Protein AF-A0A3B9ZXU2-F1 (afdb_monomer_lite)

Radius of gyration: 10.89 Å; chains: 1; bounding box: 30×19×21 Å

Secondary structure (DSSP, 8-state):
--HHHHHHHHHH---HHHHHHHHHHIIIIISSS-GGGS-HHHHHHHHHHHHHHHHHHHHTTSSPPP-

Foldseek 3Di:
DDPLLVLLCVLAVADSVVSVQLLVCLCVPPPVHDPPVDDSVRSSVSSNVSSVVVVVCVVVVNDPDGD

Sequence (67 aa):
MNFYQDLIVKATGANITDAGYIEDIMRNDIFHSTLDWQSRAQLMRAAKDAAGLLVEYHEAGLFPPLS

pLDDT: mean 93.92, std 6.22, range [62.5, 98.44]

Structure (mmCIF, N/CA/C/O backbone):
data_AF-A0A3B9ZXU2-F1
#
_entry.id   AF-A0A3B9ZXU2-F1
#
loop_
_atom_site.group_PDB
_atom_site.id
_atom_site.type_symbol
_atom_site.label_atom_id
_atom_site.label_alt_id
_atom_site.label_comp_id
_atom_site.label_asym_id
_atom_site.label_entity_id
_atom_site.label_seq_id
_atom_site.pdbx_PDB_ins_code
_atom_site.Cartn_x
_atom_site.Cartn_y
_atom_site.Cartn_z
_atom_site.occupancy
_atom_site.B_iso_or_equiv
_atom_site.auth_seq_id
_atom_site.auth_comp_id
_atom_site.auth_asym_id
_atom_site.auth_atom_id
_atom_site.pdbx_PDB_model_num
ATOM 1 N N . MET A 1 1 ? 5.848 -5.478 12.970 1.00 62.50 1 MET A N 1
ATOM 2 C CA . MET A 1 1 ? 6.134 -4.461 11.943 1.00 62.50 1 MET A CA 1
ATOM 3 C C . MET A 1 1 ? 7.246 -4.986 11.051 1.00 62.50 1 MET A C 1
ATOM 5 O O . MET A 1 1 ? 8.332 -5.252 11.560 1.00 62.50 1 MET A O 1
ATOM 9 N N . ASN A 1 2 ? 6.946 -5.237 9.776 1.00 86.06 2 ASN A N 1
ATOM 10 C CA . ASN A 1 2 ? 7.927 -5.679 8.779 1.00 86.06 2 ASN A CA 1
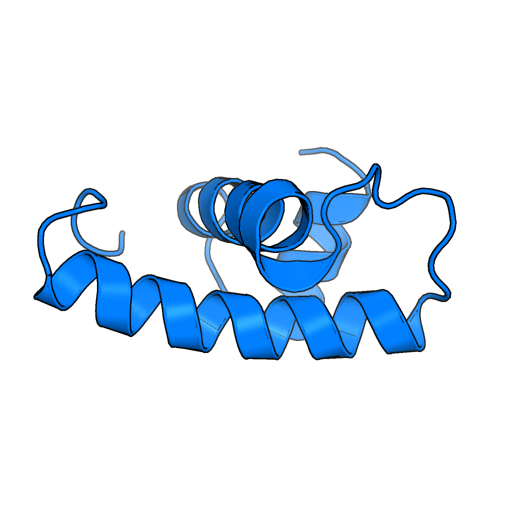ATOM 11 C C . ASN A 1 2 ? 8.516 -4.461 8.020 1.00 86.06 2 ASN A C 1
ATOM 13 O O . ASN A 1 2 ? 8.077 -3.328 8.226 1.00 86.06 2 ASN A O 1
ATOM 17 N N . PHE A 1 3 ? 9.516 -4.684 7.159 1.00 92.38 3 PHE A N 1
ATOM 18 C CA . PHE A 1 3 ? 10.139 -3.621 6.353 1.00 92.38 3 PHE A CA 1
ATOM 19 C C . PHE A 1 3 ? 9.128 -2.856 5.478 1.00 92.38 3 PHE A C 1
ATOM 21 O O . PHE A 1 3 ? 9.200 -1.631 5.378 1.00 92.38 3 PHE A O 1
ATOM 28 N N . TYR A 1 4 ? 8.175 -3.563 4.867 1.00 95.06 4 TYR A N 1
ATOM 29 C CA . TYR A 1 4 ? 7.181 -2.972 3.974 1.00 9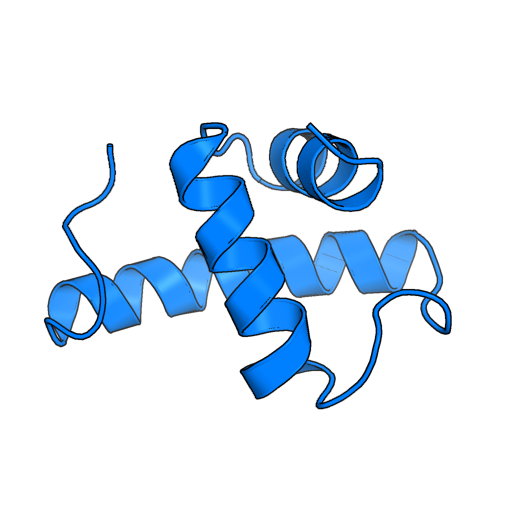5.06 4 TYR A CA 1
ATOM 30 C C . TYR A 1 4 ? 6.185 -2.090 4.728 1.00 95.06 4 TYR A C 1
ATOM 32 O O . TYR A 1 4 ? 5.939 -0.971 4.298 1.00 95.06 4 TYR A O 1
ATOM 40 N N . GLN A 1 5 ? 5.696 -2.526 5.888 1.00 94.88 5 GLN A N 1
ATOM 41 C CA . GLN A 1 5 ? 4.799 -1.750 6.748 1.00 94.88 5 GLN A CA 1
ATOM 42 C C . GLN A 1 5 ? 5.458 -0.462 7.235 1.00 94.88 5 GLN A C 1
ATOM 44 O O . GLN A 1 5 ? 4.835 0.591 7.184 1.00 94.88 5 GLN A O 1
ATOM 49 N N . ASP A 1 6 ? 6.731 -0.504 7.639 1.00 96.12 6 ASP A N 1
ATOM 50 C CA . ASP A 1 6 ? 7.465 0.713 8.012 1.00 96.12 6 ASP A CA 1
ATOM 51 C C . ASP A 1 6 ? 7.604 1.686 6.824 1.00 96.12 6 ASP A C 1
ATOM 53 O O . ASP A 1 6 ? 7.399 2.894 6.971 1.00 96.12 6 ASP A O 1
ATOM 57 N N . LEU A 1 7 ? 7.889 1.171 5.622 1.00 96.56 7 LEU A N 1
ATOM 58 C CA . LEU A 1 7 ? 7.930 1.981 4.402 1.00 96.56 7 LEU A CA 1
ATOM 59 C C . LEU A 1 7 ? 6.559 2.589 4.083 1.00 96.56 7 LEU A C 1
ATOM 61 O O . LEU A 1 7 ? 6.488 3.772 3.747 1.00 96.56 7 LEU A O 1
ATOM 65 N N . ILE A 1 8 ? 5.492 1.801 4.200 1.00 97.94 8 ILE A N 1
ATOM 66 C CA . ILE A 1 8 ? 4.110 2.215 3.946 1.00 97.94 8 ILE A CA 1
ATOM 67 C C . ILE A 1 8 ? 3.701 3.319 4.918 1.00 97.94 8 ILE A C 1
ATOM 69 O O . ILE A 1 8 ? 3.260 4.376 4.467 1.00 97.94 8 ILE A O 1
ATOM 73 N N . VAL A 1 9 ? 3.926 3.134 6.223 1.00 97.44 9 VAL A N 1
ATOM 74 C CA . VAL A 1 9 ? 3.659 4.154 7.250 1.00 97.44 9 VAL A CA 1
ATOM 75 C C . VAL A 1 9 ? 4.404 5.447 6.916 1.00 97.44 9 VAL A C 1
ATOM 77 O O . VAL A 1 9 ? 3.809 6.520 6.899 1.00 97.44 9 VAL A O 1
ATOM 80 N N . LYS A 1 10 ? 5.689 5.367 6.550 1.00 96.88 10 LYS A N 1
ATOM 81 C CA . LYS A 1 10 ? 6.477 6.551 6.160 1.00 96.88 10 LYS A CA 1
ATOM 82 C C . LYS A 1 10 ? 5.975 7.224 4.882 1.00 96.88 10 LYS A C 1
ATOM 84 O O . LYS A 1 10 ? 6.124 8.435 4.738 1.00 96.88 10 LYS A O 1
ATOM 89 N N . ALA A 1 11 ? 5.441 6.458 3.934 1.00 97.31 11 ALA A N 1
ATOM 90 C CA . ALA A 1 11 ? 4.971 6.976 2.653 1.00 97.31 11 ALA A CA 1
ATOM 91 C C . ALA A 1 11 ? 3.568 7.600 2.729 1.00 97.31 11 ALA A C 1
ATOM 93 O O . ALA A 1 11 ? 3.275 8.497 1.933 1.00 97.31 11 ALA A O 1
ATOM 94 N N . THR A 1 12 ? 2.728 7.124 3.652 1.00 96.94 12 THR A N 1
ATOM 95 C CA . THR A 1 12 ? 1.285 7.422 3.707 1.00 96.94 12 THR A CA 1
ATOM 96 C C . THR A 1 12 ? 0.856 8.167 4.971 1.00 96.94 12 THR A C 1
ATOM 98 O O . THR A 1 12 ? -0.131 8.890 4.934 1.00 96.94 12 THR A O 1
ATOM 101 N N . GLY A 1 13 ? 1.591 8.024 6.078 1.00 96.50 13 GLY A N 1
ATOM 102 C CA . GLY A 1 13 ? 1.186 8.512 7.399 1.00 96.50 13 GLY A CA 1
ATOM 103 C C . GLY A 1 13 ? 0.160 7.624 8.113 1.00 96.50 13 GLY A C 1
ATOM 104 O O . GLY A 1 13 ? -0.307 8.005 9.183 1.00 96.50 13 GLY A O 1
ATOM 105 N N . ALA A 1 14 ? -0.189 6.463 7.547 1.00 95.44 14 ALA A N 1
ATOM 106 C CA . ALA A 1 14 ? -1.152 5.533 8.128 1.00 95.44 14 ALA A CA 1
ATOM 107 C C . ALA A 1 14 ? -0.666 4.937 9.462 1.00 95.44 14 ALA A C 1
ATOM 109 O O . ALA A 1 14 ? 0.538 4.844 9.723 1.00 95.44 14 ALA A O 1
ATOM 110 N N . ASN A 1 15 ? -1.606 4.495 10.301 1.00 94.94 15 ASN A N 1
ATOM 111 C CA . ASN A 1 15 ? -1.281 3.696 11.481 1.00 94.94 15 ASN A CA 1
ATOM 112 C C . ASN A 1 15 ? -0.849 2.269 11.066 1.00 94.94 15 ASN A C 1
ATOM 114 O O . ASN A 1 15 ? -0.907 1.883 9.899 1.00 94.94 15 ASN A O 1
ATOM 118 N N . ILE A 1 16 ? -0.395 1.464 12.029 1.00 93.50 16 ILE A N 1
ATOM 119 C CA . ILE A 1 16 ? 0.116 0.116 11.741 1.00 93.50 16 ILE A CA 1
ATOM 120 C C . ILE A 1 16 ? -0.961 -0.868 11.263 1.00 93.50 16 ILE A C 1
ATOM 122 O O . ILE A 1 16 ? -0.654 -1.775 10.491 1.00 93.50 16 ILE A O 1
ATOM 126 N N . THR A 1 17 ? -2.203 -0.701 11.714 1.00 93.00 17 THR A N 1
ATOM 127 C CA . THR A 1 17 ? -3.330 -1.544 11.304 1.00 93.00 17 THR A CA 1
ATOM 128 C C . THR A 1 17 ? -3.633 -1.301 9.830 1.00 93.00 17 THR A C 1
ATOM 130 O O . THR A 1 17 ? -3.589 -2.233 9.028 1.00 93.00 17 THR A O 1
ATOM 133 N N . ASP A 1 18 ? -3.806 -0.034 9.459 1.00 95.62 18 ASP A N 1
ATOM 134 C CA . ASP A 1 18 ? -4.082 0.386 8.087 1.00 95.62 18 ASP A CA 1
ATOM 135 C C . ASP A 1 18 ? -2.899 0.085 7.165 1.00 95.62 18 ASP A C 1
ATOM 137 O O . ASP A 1 18 ? -3.095 -0.334 6.030 1.00 95.62 18 ASP A O 1
ATOM 141 N N . ALA A 1 19 ? -1.659 0.189 7.655 1.00 96.69 19 ALA A N 1
ATOM 142 C CA . ALA A 1 19 ? -0.480 -0.216 6.892 1.00 96.69 19 ALA A CA 1
ATOM 143 C C . ALA A 1 19 ? -0.498 -1.706 6.509 1.00 96.69 19 ALA A C 1
ATOM 145 O O . ALA A 1 19 ? 0.031 -2.065 5.457 1.00 96.69 19 ALA A O 1
ATOM 146 N N . GLY A 1 20 ? -1.110 -2.568 7.328 1.00 95.69 20 GLY A N 1
ATOM 147 C CA . GLY A 1 20 ? -1.332 -3.973 6.989 1.00 95.69 20 GLY A CA 1
ATOM 148 C C . GLY A 1 20 ? -2.320 -4.145 5.834 1.00 95.69 20 GLY A C 1
ATOM 149 O O . GLY A 1 20 ? -2.045 -4.907 4.911 1.00 95.69 20 GLY A O 1
ATOM 150 N N . TYR A 1 21 ? -3.426 -3.398 5.843 1.00 96.88 21 TYR A N 1
ATOM 151 C CA . TYR A 1 21 ? -4.407 -3.421 4.753 1.00 96.88 21 TYR A CA 1
ATOM 152 C C . TYR A 1 21 ? -3.854 -2.808 3.466 1.00 96.88 21 TYR A C 1
ATOM 154 O O . TYR A 1 21 ? -4.006 -3.384 2.394 1.00 96.88 21 TYR A O 1
ATOM 162 N N . ILE A 1 22 ? -3.125 -1.696 3.570 1.00 97.69 22 ILE A N 1
ATOM 163 C CA . ILE A 1 22 ? -2.426 -1.079 2.439 1.00 97.69 22 ILE A CA 1
ATOM 164 C C . ILE A 1 22 ? -1.421 -2.066 1.833 1.00 97.69 22 ILE A C 1
ATOM 166 O O . ILE A 1 22 ? -1.346 -2.183 0.612 1.00 97.69 22 ILE A O 1
ATOM 170 N N . GLU A 1 23 ? -0.667 -2.804 2.659 1.00 97.25 23 GLU A N 1
ATOM 171 C CA . GLU A 1 23 ? 0.252 -3.837 2.167 1.00 97.25 23 GLU A CA 1
ATOM 172 C C . GLU A 1 23 ? -0.491 -4.935 1.388 1.00 97.25 23 GLU A C 1
ATOM 174 O O . GLU A 1 23 ? -0.011 -5.370 0.338 1.00 97.25 23 GLU A O 1
ATOM 179 N N . ASP A 1 24 ? -1.657 -5.364 1.874 1.00 96.50 24 ASP A N 1
ATOM 180 C CA . ASP A 1 24 ? -2.476 -6.383 1.216 1.00 96.50 24 ASP A CA 1
ATOM 181 C C . ASP A 1 24 ? -2.989 -5.907 -0.152 1.00 96.50 24 ASP A C 1
ATOM 183 O O . ASP A 1 24 ? -2.776 -6.584 -1.158 1.00 96.50 24 ASP A O 1
ATOM 187 N N . ILE A 1 25 ? -3.523 -4.684 -0.224 1.00 97.81 25 ILE A N 1
ATOM 188 C CA . ILE A 1 25 ? -3.967 -4.046 -1.476 1.00 97.81 25 ILE A CA 1
ATOM 189 C C . ILE A 1 25 ? -2.795 -3.909 -2.458 1.00 97.81 25 ILE A C 1
ATOM 191 O O . ILE A 1 25 ? -2.912 -4.230 -3.642 1.00 97.81 25 ILE A O 1
ATOM 195 N N . MET A 1 26 ? -1.618 -3.490 -1.982 1.00 97.88 26 MET A N 1
ATO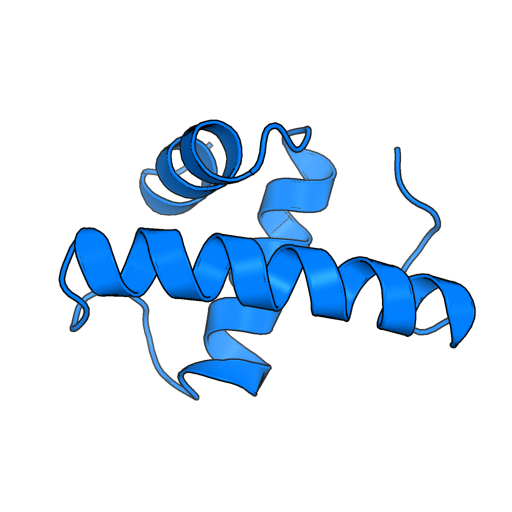M 196 C CA . MET A 1 26 ? -0.428 -3.404 -2.833 1.00 97.88 26 MET A CA 1
ATOM 197 C C . MET A 1 26 ? -0.080 -4.756 -3.468 1.00 97.88 26 MET A C 1
ATOM 199 O O . MET A 1 26 ? 0.273 -4.804 -4.648 1.00 97.88 26 MET A O 1
ATOM 203 N N . ARG A 1 27 ? -0.167 -5.850 -2.704 1.00 97.44 27 ARG A N 1
ATOM 204 C CA . ARG A 1 27 ? 0.168 -7.203 -3.176 1.00 97.44 27 ARG A CA 1
ATOM 205 C C . ARG A 1 27 ? -0.901 -7.773 -4.098 1.00 97.44 27 ARG A C 1
ATOM 207 O O . ARG A 1 27 ? -0.549 -8.362 -5.119 1.00 97.44 27 ARG A O 1
ATOM 214 N N . ASN A 1 28 ? -2.169 -7.597 -3.745 1.00 97.38 28 ASN A N 1
ATOM 215 C CA . ASN A 1 28 ? -3.277 -8.320 -4.358 1.00 97.38 28 ASN A CA 1
ATOM 216 C C . ASN A 1 28 ? -3.998 -7.536 -5.451 1.00 97.38 28 ASN A C 1
ATOM 218 O O . ASN A 1 28 ? -4.491 -8.179 -6.372 1.00 97.38 28 ASN A O 1
ATOM 222 N N . ASP A 1 29 ? -3.997 -6.202 -5.402 1.00 96.81 29 ASP A N 1
ATOM 223 C CA . ASP A 1 29 ? -4.759 -5.359 -6.336 1.00 96.81 29 ASP A CA 1
ATOM 224 C C . ASP A 1 29 ? -3.870 -4.506 -7.244 1.00 96.81 29 ASP A C 1
ATOM 226 O O . ASP A 1 29 ? -4.235 -4.227 -8.383 1.00 96.81 29 ASP A O 1
ATOM 230 N N . ILE A 1 30 ? -2.694 -4.084 -6.764 1.00 96.81 30 ILE A N 1
ATOM 231 C CA . ILE A 1 30 ? -1.785 -3.240 -7.558 1.00 96.81 30 ILE A CA 1
ATOM 232 C C . ILE A 1 30 ? -0.742 -4.081 -8.291 1.00 96.81 30 ILE A C 1
ATOM 234 O O . ILE A 1 30 ? -0.589 -3.970 -9.508 1.00 96.81 30 ILE A O 1
ATOM 238 N N . PHE A 1 31 ? 0.031 -4.887 -7.561 1.00 96.19 31 PHE A N 1
ATOM 239 C CA . PHE A 1 31 ? 1.177 -5.591 -8.139 1.00 96.19 31 PHE A CA 1
ATOM 240 C C . PHE A 1 31 ? 0.901 -7.043 -8.519 1.00 96.19 31 PHE A C 1
ATOM 242 O O . PHE A 1 31 ? 1.705 -7.607 -9.265 1.00 96.19 31 PHE A O 1
ATOM 249 N N . HIS A 1 32 ? -0.158 -7.659 -7.985 1.00 95.19 32 HIS A N 1
ATOM 250 C CA . HIS A 1 32 ? -0.459 -9.091 -8.135 1.00 95.19 32 HIS A CA 1
ATOM 251 C C . HIS A 1 32 ? 0.778 -9.994 -7.936 1.00 95.19 32 HIS A C 1
ATOM 253 O O . HIS A 1 32 ? 1.001 -10.962 -8.665 1.00 95.19 32 HIS A O 1
ATOM 259 N N . SER A 1 33 ? 1.648 -9.623 -6.993 1.00 90.44 33 SER A N 1
ATOM 260 C CA . SER A 1 33 ? 2.943 -10.268 -6.758 1.00 90.44 33 SER A CA 1
ATOM 261 C C . SER A 1 33 ? 3.497 -9.925 -5.375 1.00 90.44 33 SER A C 1
ATOM 263 O O . SER A 1 33 ? 2.922 -9.135 -4.621 1.00 90.44 33 SER A O 1
ATOM 265 N N . THR A 1 34 ? 4.633 -10.528 -5.014 1.00 92.62 34 THR A N 1
ATOM 266 C CA . THR A 1 34 ? 5.371 -10.090 -3.828 1.00 92.62 34 THR A CA 1
ATOM 267 C C . THR A 1 34 ? 6.010 -8.719 -4.059 1.00 92.62 34 THR A C 1
ATOM 269 O O . THR A 1 34 ? 6.275 -8.329 -5.195 1.00 92.62 34 THR A O 1
ATOM 272 N N . LEU A 1 35 ? 6.261 -7.990 -2.967 1.00 94.31 35 LEU A N 1
ATOM 273 C CA . LEU A 1 35 ? 6.830 -6.634 -2.983 1.00 94.31 35 LEU A CA 1
ATOM 274 C C . LEU A 1 35 ? 8.361 -6.590 -3.177 1.00 94.31 35 LEU A C 1
ATOM 276 O O . LEU A 1 35 ? 8.950 -5.510 -3.176 1.00 94.31 35 LEU A O 1
ATOM 280 N N . ASP A 1 36 ? 9.009 -7.747 -3.332 1.00 93.06 36 ASP A N 1
ATOM 281 C CA . ASP A 1 36 ? 10.473 -7.877 -3.361 1.00 93.06 36 ASP A CA 1
ATOM 282 C C . ASP A 1 36 ? 11.104 -7.484 -4.710 1.00 93.06 36 ASP A C 1
ATOM 284 O O . ASP A 1 36 ? 12.313 -7.271 -4.798 1.00 93.06 36 ASP A O 1
ATOM 288 N N . TRP A 1 37 ? 10.300 -7.370 -5.767 1.00 92.62 37 TRP A N 1
ATOM 289 C CA . TRP A 1 37 ? 10.736 -7.067 -7.137 1.00 92.62 37 TRP A CA 1
ATOM 290 C C . TRP A 1 37 ? 10.683 -5.572 -7.477 1.00 92.62 37 TRP A C 1
ATOM 292 O O . TRP A 1 37 ? 11.032 -5.158 -8.583 1.00 92.62 37 TRP A O 1
ATOM 302 N N . GLN A 1 38 ? 10.211 -4.756 -6.541 1.00 95.31 38 GLN A N 1
ATOM 303 C CA . GLN A 1 38 ? 9.828 -3.376 -6.761 1.00 95.31 38 GLN A CA 1
ATOM 304 C C . GLN A 1 38 ? 10.902 -2.460 -6.190 1.00 95.31 38 GLN A C 1
ATOM 306 O O . GLN A 1 38 ? 11.392 -2.621 -5.071 1.00 95.31 38 GLN A O 1
ATOM 311 N N . SER A 1 39 ? 11.248 -1.429 -6.955 1.00 95.88 39 SER A N 1
ATOM 312 C CA . SER A 1 39 ? 12.094 -0.362 -6.436 1.00 95.88 39 SER A CA 1
ATOM 313 C C . SER A 1 39 ? 11.392 0.382 -5.298 1.00 95.88 39 SER A C 1
ATOM 315 O O . SER A 1 39 ? 10.165 0.486 -5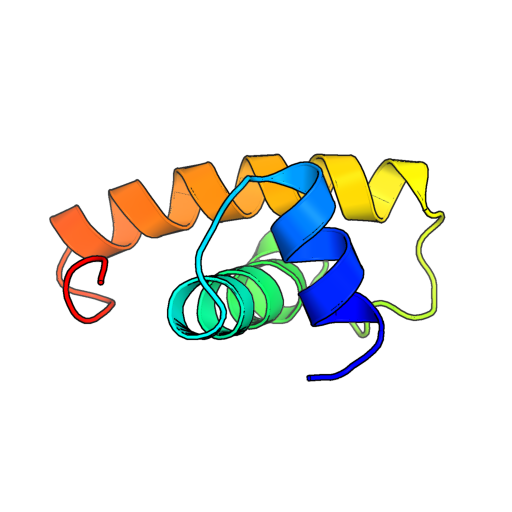.245 1.00 95.88 39 SER A O 1
ATOM 317 N N . ARG A 1 40 ? 12.179 1.017 -4.423 1.00 94.81 40 ARG A N 1
ATOM 318 C CA . ARG A 1 40 ? 11.645 1.856 -3.339 1.00 94.81 40 ARG A CA 1
ATOM 319 C C . ARG A 1 40 ? 10.670 2.928 -3.842 1.00 94.81 40 ARG A C 1
ATOM 321 O O . ARG A 1 40 ? 9.668 3.188 -3.187 1.00 94.81 40 ARG A O 1
ATOM 328 N N . ALA A 1 41 ? 10.943 3.536 -4.998 1.00 96.31 41 ALA A N 1
ATOM 329 C CA . ALA A 1 41 ? 10.060 4.544 -5.584 1.00 96.31 41 ALA A CA 1
ATOM 330 C C . ALA A 1 41 ? 8.712 3.947 -6.029 1.00 96.31 41 ALA A C 1
ATOM 332 O O . ALA A 1 41 ? 7.671 4.555 -5.784 1.00 96.31 41 ALA A O 1
ATOM 333 N N . GLN A 1 42 ? 8.723 2.749 -6.625 1.00 96.88 42 GLN A N 1
ATOM 334 C CA . GLN A 1 42 ? 7.497 2.025 -6.982 1.00 96.88 42 GLN A CA 1
ATOM 335 C C . GLN A 1 42 ? 6.695 1.642 -5.738 1.00 96.88 42 GLN A C 1
ATOM 337 O O . GLN A 1 42 ? 5.490 1.865 -5.717 1.00 96.88 42 GLN A O 1
ATOM 342 N N . LEU A 1 43 ? 7.359 1.156 -4.684 1.00 97.44 43 LEU A N 1
ATOM 343 C CA . LEU A 1 43 ? 6.708 0.843 -3.410 1.00 97.44 43 LEU A CA 1
ATOM 344 C C . LEU A 1 43 ? 6.055 2.081 -2.786 1.00 97.44 43 LEU A C 1
ATOM 346 O O . LEU A 1 43 ? 4.897 2.029 -2.396 1.00 97.44 43 LEU A O 1
ATOM 350 N N . MET A 1 44 ? 6.759 3.216 -2.738 1.00 97.38 44 MET A N 1
ATOM 351 C CA . MET A 1 44 ? 6.207 4.453 -2.172 1.00 97.38 44 MET A CA 1
ATOM 352 C C . MET A 1 44 ? 5.014 4.988 -2.966 1.00 97.38 44 MET A C 1
ATOM 354 O O . MET A 1 44 ? 4.102 5.560 -2.374 1.00 97.38 44 MET A O 1
ATOM 358 N N . ARG A 1 45 ? 5.027 4.839 -4.295 1.00 97.94 45 ARG A N 1
ATOM 359 C CA . ARG A 1 45 ? 3.897 5.237 -5.137 1.00 97.94 45 ARG A CA 1
ATOM 360 C C . ARG A 1 45 ? 2.700 4.317 -4.909 1.00 97.94 45 ARG A C 1
ATOM 362 O O . ARG A 1 45 ? 1.636 4.809 -4.564 1.00 97.94 45 ARG A O 1
ATOM 369 N N . ALA A 1 46 ? 2.910 3.006 -4.997 1.00 98.00 46 ALA A N 1
ATOM 370 C CA . ALA A 1 46 ? 1.857 2.025 -4.773 1.00 98.00 46 ALA A CA 1
ATOM 371 C C . ALA A 1 46 ? 1.264 2.107 -3.363 1.00 98.00 46 ALA A C 1
ATOM 373 O O . ALA A 1 46 ? 0.065 1.947 -3.217 1.00 98.00 46 ALA A O 1
ATOM 374 N N . ALA A 1 47 ? 2.061 2.426 -2.338 1.00 98.38 47 ALA A N 1
ATOM 375 C CA . ALA A 1 47 ? 1.548 2.638 -0.985 1.00 98.38 47 ALA A CA 1
ATOM 376 C C . ALA A 1 47 ? 0.547 3.802 -0.916 1.00 98.38 47 ALA A C 1
ATOM 378 O O . ALA A 1 47 ? -0.456 3.710 -0.217 1.00 98.38 47 ALA A O 1
ATOM 379 N N . LYS A 1 48 ? 0.796 4.891 -1.653 1.00 98.44 48 LYS A N 1
ATOM 380 C CA . LYS A 1 48 ? -0.128 6.034 -1.723 1.00 98.44 48 LYS A CA 1
ATOM 381 C C . LYS A 1 48 ? -1.379 5.701 -2.528 1.00 98.44 48 LYS A C 1
ATOM 383 O O . LYS A 1 48 ? -2.470 6.060 -2.102 1.00 98.44 48 LYS A O 1
ATOM 388 N N . ASP A 1 49 ? -1.215 4.996 -3.645 1.00 98.38 49 ASP A N 1
ATOM 389 C CA . ASP A 1 49 ? -2.337 4.557 -4.478 1.00 98.38 49 ASP A CA 1
ATOM 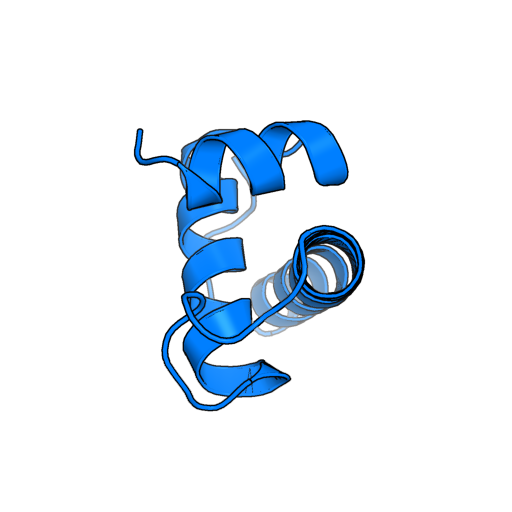390 C C . ASP A 1 49 ? -3.238 3.578 -3.689 1.00 98.38 49 ASP A C 1
ATOM 392 O O . ASP A 1 49 ? -4.450 3.762 -3.621 1.00 98.38 49 ASP A O 1
ATOM 396 N N . ALA A 1 50 ? -2.641 2.611 -2.986 1.00 98.25 50 ALA A N 1
ATOM 397 C CA . ALA A 1 50 ? -3.343 1.661 -2.123 1.00 98.25 50 ALA A CA 1
ATOM 398 C C . ALA A 1 50 ? -4.012 2.325 -0.911 1.00 98.25 50 ALA A C 1
ATOM 400 O O . ALA A 1 50 ? -5.089 1.898 -0.513 1.00 98.25 50 ALA A O 1
ATOM 401 N N . ALA A 1 51 ? -3.425 3.383 -0.342 1.00 97.75 51 ALA A N 1
ATOM 402 C CA . ALA A 1 51 ? -4.087 4.161 0.706 1.00 97.75 51 ALA A CA 1
ATOM 403 C C . ALA A 1 51 ? -5.362 4.855 0.193 1.00 97.75 51 ALA A C 1
ATOM 405 O O . ALA A 1 51 ? -6.337 4.943 0.932 1.00 97.75 51 ALA A O 1
ATOM 406 N N . GLY A 1 52 ? -5.376 5.307 -1.066 1.00 97.19 52 GLY A N 1
ATOM 407 C CA . GLY A 1 52 ? -6.588 5.818 -1.714 1.00 97.19 52 GLY A CA 1
ATOM 408 C C . GLY A 1 52 ? -7.648 4.730 -1.895 1.00 97.19 52 GLY A C 1
ATOM 409 O O . GLY A 1 52 ? -8.786 4.913 -1.473 1.00 97.19 52 GLY A O 1
ATOM 410 N N . LEU A 1 53 ? -7.250 3.569 -2.427 1.00 97.12 53 LEU A N 1
ATOM 411 C CA . LEU A 1 53 ? -8.144 2.414 -2.587 1.00 97.12 53 LEU A CA 1
ATOM 412 C C . LEU A 1 53 ? -8.720 1.932 -1.254 1.00 97.12 53 LEU A C 1
ATOM 414 O O . LEU A 1 53 ? -9.888 1.570 -1.188 1.00 97.12 53 LEU A O 1
ATOM 418 N N . LEU A 1 54 ? -7.932 1.970 -0.177 1.00 96.38 54 LEU A N 1
ATOM 419 C CA . LEU A 1 54 ? -8.402 1.587 1.149 1.00 96.38 54 LEU A CA 1
ATOM 420 C C . LEU A 1 54 ? -9.598 2.449 1.593 1.00 96.38 54 LEU A C 1
ATOM 422 O O . LEU A 1 54 ? -10.570 1.908 2.113 1.00 96.38 54 LEU A O 1
ATOM 426 N N . VAL A 1 5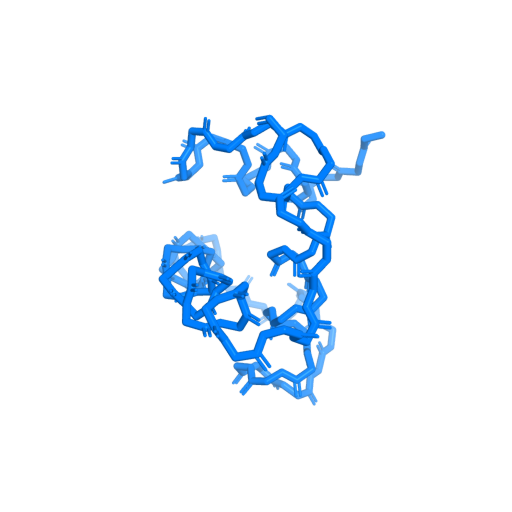5 ? -9.582 3.762 1.325 1.00 94.94 55 VAL A N 1
ATOM 427 C CA . VAL A 1 55 ? -10.729 4.650 1.604 1.00 94.94 55 VAL A CA 1
ATOM 428 C C . VAL A 1 55 ? -11.964 4.206 0.819 1.00 94.94 55 VAL A C 1
ATOM 430 O O . VAL A 1 55 ? -13.027 4.025 1.412 1.00 94.94 55 VAL A O 1
ATOM 433 N N . GLU A 1 56 ? -11.819 3.959 -0.485 1.00 95.06 56 GLU A N 1
ATOM 434 C CA . GLU A 1 56 ? -12.917 3.483 -1.341 1.00 95.06 56 GLU A CA 1
ATOM 435 C C . GLU A 1 56 ? -13.475 2.139 -0.847 1.00 95.06 56 GLU A C 1
ATOM 437 O O . GLU A 1 56 ? -14.686 1.914 -0.813 1.00 95.06 56 GLU A O 1
ATOM 442 N N . TYR A 1 57 ? -12.597 1.245 -0.395 1.00 94.94 57 TYR A N 1
ATOM 443 C CA . TYR A 1 57 ? -12.979 -0.058 0.128 1.00 94.94 57 TYR A CA 1
ATOM 444 C C . TYR A 1 57 ? -13.692 0.023 1.481 1.00 94.94 57 TYR A C 1
ATOM 446 O O . TYR A 1 57 ? -14.584 -0.789 1.743 1.00 94.94 57 TYR A O 1
ATOM 454 N N . HIS A 1 58 ? -13.360 0.997 2.331 1.00 91.12 58 HIS A N 1
ATOM 455 C CA . HIS A 1 58 ? -14.129 1.265 3.548 1.00 91.12 58 HIS A CA 1
ATOM 456 C C . HIS A 1 58 ? -15.530 1.773 3.233 1.00 91.12 58 HIS A C 1
ATOM 458 O O . HIS A 1 58 ? -16.498 1.291 3.822 1.00 91.12 58 HIS A O 1
ATOM 464 N N . GLU A 1 59 ? -15.653 2.703 2.286 1.00 92.50 59 GLU A N 1
ATOM 465 C CA . GLU A 1 59 ? -16.954 3.213 1.841 1.00 92.50 59 GLU A CA 1
ATOM 466 C C . GLU A 1 59 ? -17.813 2.103 1.219 1.00 92.50 59 GLU A C 1
ATOM 468 O O . GLU A 1 59 ? -19.028 2.063 1.425 1.00 92.50 59 GLU A O 1
ATOM 473 N N . ALA A 1 60 ? -17.179 1.150 0.532 1.00 93.38 60 ALA A N 1
ATOM 474 C CA . ALA A 1 60 ? -17.824 -0.041 -0.014 1.00 93.38 60 ALA A CA 1
ATOM 475 C C . ALA A 1 60 ? -18.110 -1.145 1.029 1.00 93.38 60 ALA A C 1
ATOM 477 O O . ALA A 1 60 ? -18.742 -2.149 0.693 1.00 93.38 60 ALA A O 1
ATOM 478 N N . GLY A 1 61 ? -17.657 -0.996 2.280 1.00 91.88 61 GLY A N 1
ATOM 479 C CA . GLY A 1 61 ? -17.842 -1.986 3.347 1.00 91.88 61 GLY A CA 1
ATOM 480 C C . GLY A 1 61 ? -16.995 -3.258 3.200 1.00 91.88 61 GLY A C 1
ATOM 481 O O . GLY A 1 61 ? -17.327 -4.283 3.795 1.00 91.88 61 GLY A O 1
ATOM 482 N N . LEU A 1 62 ? -15.919 -3.210 2.409 1.00 87.88 62 LEU A N 1
ATOM 483 C CA . LEU A 1 62 ? -15.006 -4.335 2.169 1.00 87.88 62 LEU A CA 1
ATOM 484 C C . LEU A 1 62 ? -13.923 -4.462 3.251 1.00 87.88 62 LEU A C 1
ATOM 486 O O . LEU A 1 62 ? -13.375 -5.546 3.440 1.00 87.88 62 LEU A O 1
ATOM 490 N N . PHE A 1 63 ? -13.635 -3.378 3.975 1.00 86.25 63 PHE A N 1
ATOM 491 C CA . PHE A 1 63 ? -12.680 -3.348 5.086 1.00 86.25 63 PHE A CA 1
ATOM 492 C C . PHE A 1 63 ? -13.294 -2.680 6.330 1.00 86.25 63 PHE A C 1
ATOM 494 O O . PHE A 1 63 ? -14.119 -1.772 6.184 1.00 86.25 63 PHE A O 1
ATOM 501 N N . PRO A 1 64 ? -12.886 -3.072 7.558 1.00 83.06 64 PRO A N 1
ATOM 502 C CA . PRO A 1 64 ? -13.316 -2.408 8.797 1.00 83.06 64 PRO A CA 1
ATOM 503 C C . PRO A 1 64 ? -12.948 -0.923 8.773 1.00 83.06 64 PRO A C 1
ATOM 505 O O . PRO A 1 64 ? -11.886 -0.636 8.257 1.00 83.06 64 PRO A O 1
ATOM 508 N N . PRO A 1 65 ? -13.737 0.011 9.330 1.00 81.12 65 PRO A N 1
ATOM 509 C CA . PRO A 1 65 ? -13.445 1.446 9.245 1.00 81.12 65 PRO A CA 1
ATOM 510 C C . PRO A 1 65 ? -12.030 1.807 9.730 1.00 81.12 65 PRO A C 1
ATOM 512 O O . PRO A 1 65 ? -11.520 1.174 10.657 1.00 81.12 65 PRO A O 1
ATOM 515 N N . LEU A 1 66 ? -11.436 2.838 9.111 1.00 76.81 66 LEU A N 1
ATOM 516 C CA . LEU A 1 66 ? -10.105 3.361 9.452 1.00 76.81 66 LEU A CA 1
ATOM 517 C C . LEU A 1 66 ? -9.972 3.599 10.961 1.00 76.81 66 LEU A C 1
ATOM 519 O O . LEU A 1 66 ? -10.898 4.112 11.599 1.00 76.81 66 LEU A O 1
ATOM 523 N N . SER A 1 67 ? -8.818 3.209 11.508 1.00 73.38 67 SER A N 1
ATOM 524 C CA . SER A 1 67 ? -8.523 3.275 12.949 1.00 73.38 67 SER A CA 1
ATOM 525 C C . SER A 1 67 ? -7.939 4.613 13.394 1.00 73.38 67 SER A C 1
ATOM 527 O O . SER A 1 67 ? -7.119 5.202 12.652 1.00 73.38 67 SER A O 1
#